Protein AF-A0A348V343-F1 (afdb_monomer)

Secondary structure (DSSP, 8-state):
--HHHHHHHHHHHHHHHHTT-S----TTEETTTTEE-HHHHHHHHHHHHHHHHHHT-----SSSSSHHHHHHHGGG---TT-HHHHHHHHHH----SS---S-HHHHT-

Radius of gyration: 18.57 Å; Cα contacts (8 Å, |Δi|>4): 65; chains: 1; bounding box: 41×40×44 Å

Foldseek 3Di:
DDPVLLVVLLVVLLVCLQVVPPDDDQQQADPVNPDGHPVSNLSSVLSNLVSVLVSVPDDCPDVVDCPVVCVVCDPVPDPCPDPVCVVCVVVNDDDRPPDDPDDPVVVVD

Mean predicted aligned error: 3.89 Å

Structure (mmCIF, N/CA/C/O backbone):
data_AF-A0A348V343-F1
#
_entry.id   AF-A0A348V343-F1
#
loop_
_atom_site.group_PDB
_atom_site.id
_atom_site.type_symbol
_atom_site.label_atom_id
_atom_site.label_alt_id
_atom_site.label_comp_id
_atom_site.label_asym_id
_atom_site.label_entity_id
_atom_site.label_seq_id
_atom_site.pdbx_PDB_ins_code
_atom_site.Cartn_x
_atom_site.Cartn_y
_atom_site.Cartn_z
_atom_site.occupancy
_atom_site.B_iso_or_equiv
_atom_site.auth_seq_id
_atom_site.auth_comp_id
_atom_site.auth_asym_id
_atom_site.auth_atom_id
_atom_site.pdbx_PDB_model_num
ATOM 1 N N . MET A 1 1 ? 8.839 -7.049 -15.792 1.00 89.44 1 MET A N 1
ATOM 2 C CA . MET A 1 1 ? 8.086 -6.924 -14.531 1.00 89.44 1 MET A CA 1
ATOM 3 C C . MET A 1 1 ? 8.398 -8.109 -13.661 1.00 89.44 1 MET A C 1
ATOM 5 O O . MET A 1 1 ? 8.152 -9.228 -14.084 1.00 89.44 1 MET A O 1
ATOM 9 N N . ASP A 1 2 ? 8.967 -7.861 -12.492 1.00 95.50 2 ASP A N 1
ATOM 10 C CA . ASP A 1 2 ? 9.347 -8.893 -11.536 1.00 95.50 2 ASP A CA 1
ATOM 11 C C . ASP A 1 2 ? 9.201 -8.379 -10.094 1.00 95.50 2 ASP A C 1
ATOM 13 O O . ASP A 1 2 ? 8.713 -7.269 -9.849 1.00 95.50 2 ASP A O 1
ATOM 17 N N . ALA A 1 3 ? 9.607 -9.210 -9.134 1.00 97.12 3 ALA A N 1
ATOM 18 C CA . ALA A 1 3 ? 9.539 -8.881 -7.716 1.00 97.12 3 ALA A CA 1
ATOM 19 C C . ALA A 1 3 ? 10.412 -7.671 -7.345 1.00 97.12 3 ALA A C 1
ATOM 21 O O . ALA A 1 3 ? 10.003 -6.878 -6.498 1.00 97.12 3 ALA A O 1
ATOM 22 N N . GLN A 1 4 ? 1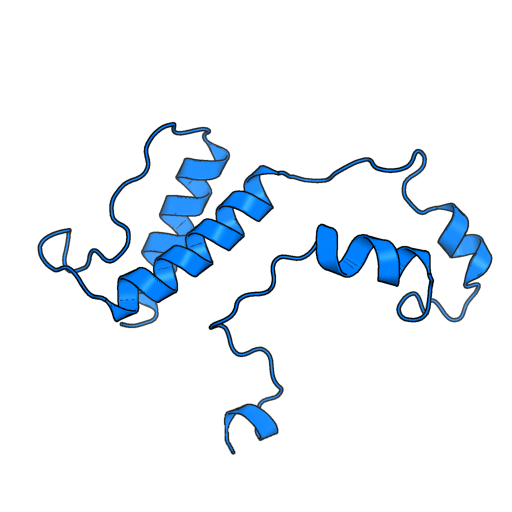1.577 -7.501 -7.984 1.00 97.12 4 GLN A N 1
ATOM 23 C CA . GLN A 1 4 ? 12.476 -6.377 -7.717 1.00 97.12 4 GLN A CA 1
ATOM 24 C C . GLN A 1 4 ? 11.801 -5.050 -8.077 1.00 97.12 4 GLN A C 1
ATOM 26 O O . GLN A 1 4 ? 11.713 -4.159 -7.232 1.00 97.12 4 GLN A O 1
ATOM 31 N N . ALA A 1 5 ? 11.252 -4.951 -9.292 1.00 96.38 5 ALA A N 1
ATOM 32 C CA . ALA A 1 5 ? 10.595 -3.736 -9.766 1.00 96.38 5 ALA A CA 1
ATOM 33 C C . ALA A 1 5 ? 9.420 -3.311 -8.867 1.00 96.38 5 ALA A C 1
ATOM 35 O O . ALA A 1 5 ? 9.234 -2.121 -8.605 1.00 96.38 5 ALA A O 1
ATOM 36 N N . GLY A 1 6 ? 8.628 -4.277 -8.385 1.00 96.38 6 GLY A N 1
ATOM 37 C CA . GLY A 1 6 ? 7.532 -4.011 -7.452 1.00 96.38 6 GLY A CA 1
ATOM 38 C C . GLY A 1 6 ? 8.025 -3.568 -6.071 1.00 96.38 6 GLY A C 1
ATOM 39 O O . GLY A 1 6 ? 7.533 -2.576 -5.532 1.00 96.38 6 GLY A O 1
ATOM 40 N N . LEU A 1 7 ? 9.017 -4.271 -5.513 1.00 97.81 7 LEU A N 1
ATOM 41 C CA . LEU A 1 7 ? 9.563 -3.998 -4.182 1.00 97.81 7 LEU A CA 1
ATOM 42 C C . LEU A 1 7 ? 10.205 -2.609 -4.093 1.00 97.81 7 LEU A C 1
ATOM 44 O O . LEU A 1 7 ? 9.892 -1.853 -3.173 1.00 97.81 7 LEU A O 1
ATOM 48 N N . GLU A 1 8 ? 11.087 -2.269 -5.036 1.00 97.44 8 GLU A N 1
ATOM 49 C CA . GLU A 1 8 ? 11.813 -0.993 -5.032 1.00 97.44 8 GLU A CA 1
ATOM 50 C C . GLU A 1 8 ? 10.847 0.194 -5.098 1.00 97.44 8 GLU A C 1
ATOM 52 O O . GLU A 1 8 ? 10.960 1.140 -4.314 1.00 97.44 8 GLU A O 1
ATOM 57 N N . THR A 1 9 ? 9.840 0.121 -5.976 1.00 97.38 9 THR A N 1
ATOM 58 C CA . THR A 1 9 ? 8.833 1.182 -6.091 1.00 97.38 9 THR A CA 1
ATOM 59 C C . THR A 1 9 ? 7.915 1.248 -4.877 1.00 97.38 9 THR A C 1
ATOM 61 O O . THR A 1 9 ? 7.681 2.344 -4.374 1.00 97.38 9 THR A O 1
ATOM 64 N N . ALA A 1 10 ? 7.432 0.117 -4.352 1.00 97.50 10 ALA A N 1
ATOM 65 C CA . ALA A 1 10 ? 6.574 0.116 -3.167 1.00 97.50 10 ALA A CA 1
ATOM 66 C C . ALA A 1 10 ? 7.280 0.711 -1.942 1.00 97.50 10 ALA A C 1
ATOM 68 O O . ALA A 1 10 ? 6.697 1.539 -1.235 1.00 97.50 10 ALA A O 1
ATOM 69 N N . LEU A 1 11 ? 8.543 0.340 -1.714 1.00 98.25 11 LEU A N 1
ATOM 70 C CA . LEU A 1 11 ? 9.343 0.875 -0.617 1.00 98.25 11 LEU A CA 1
ATOM 71 C C . LEU A 1 11 ? 9.607 2.375 -0.800 1.00 98.25 11 LEU A C 1
ATOM 73 O O . LEU A 1 11 ? 9.323 3.162 0.105 1.00 98.25 11 LEU A O 1
ATOM 77 N N . GLY A 1 12 ? 10.106 2.775 -1.973 1.00 97.62 12 GLY A N 1
ATOM 78 C CA . GLY A 1 12 ? 10.428 4.170 -2.273 1.00 97.62 12 GLY A CA 1
ATOM 79 C C . GLY A 1 12 ? 9.206 5.086 -2.196 1.00 97.62 12 GLY A C 1
ATOM 80 O O . GLY A 1 12 ? 9.246 6.115 -1.520 1.00 97.62 12 GLY A O 1
ATOM 81 N N . ALA A 1 13 ? 8.090 4.682 -2.808 1.00 98.12 13 ALA A N 1
ATOM 82 C CA . ALA A 1 13 ? 6.847 5.447 -2.791 1.00 98.12 13 ALA A CA 1
ATOM 83 C C . ALA A 1 13 ? 6.254 5.553 -1.379 1.00 98.12 13 ALA A C 1
ATOM 85 O O . ALA A 1 13 ? 5.793 6.627 -0.993 1.00 98.12 13 ALA A O 1
ATOM 86 N N . SER A 1 14 ? 6.308 4.482 -0.578 1.00 98.38 14 SER A N 1
ATOM 87 C CA . SER A 1 14 ? 5.827 4.510 0.811 1.00 98.38 14 SER A CA 1
ATOM 88 C C . SER A 1 14 ? 6.642 5.471 1.674 1.00 98.38 14 SER A C 1
ATOM 90 O O . SER A 1 14 ? 6.064 6.282 2.398 1.00 98.38 14 SER A O 1
ATOM 92 N N . LEU A 1 15 ? 7.975 5.421 1.572 1.00 98.38 15 LEU A N 1
ATOM 93 C CA . LEU A 1 15 ? 8.864 6.341 2.284 1.00 98.38 15 LEU A CA 1
ATOM 94 C C . LEU A 1 15 ? 8.601 7.791 1.876 1.00 98.38 15 LEU A C 1
ATOM 96 O O . LEU A 1 15 ? 8.435 8.650 2.739 1.00 98.38 15 LEU A O 1
ATOM 100 N N . ALA A 1 16 ? 8.507 8.053 0.573 1.00 98.31 16 ALA A N 1
ATOM 101 C CA . ALA A 1 16 ? 8.241 9.384 0.049 1.00 98.31 16 ALA A CA 1
ATOM 102 C C . ALA A 1 16 ? 6.872 9.927 0.495 1.00 98.31 16 ALA A C 1
ATOM 104 O O . ALA A 1 16 ? 6.775 11.075 0.935 1.00 98.31 16 ALA A O 1
ATOM 105 N N . GLY A 1 17 ? 5.829 9.091 0.447 1.00 98.19 17 GLY A N 1
ATOM 106 C CA . GLY A 1 17 ? 4.486 9.445 0.901 1.00 98.19 17 GLY A CA 1
ATOM 107 C C . GLY A 1 17 ? 4.437 9.768 2.395 1.00 98.19 17 GLY A C 1
ATOM 108 O O . GLY A 1 17 ? 3.879 10.791 2.786 1.00 98.19 17 GLY A O 1
ATOM 109 N N . LEU A 1 18 ? 5.066 8.940 3.234 1.00 98.12 18 LEU A N 1
ATOM 110 C CA . LEU A 1 18 ? 5.124 9.157 4.685 1.00 98.12 18 LEU A CA 1
ATOM 111 C C . LEU A 1 18 ? 5.992 10.360 5.080 1.00 98.12 18 LEU A C 1
ATOM 113 O O . LEU A 1 18 ? 5.697 11.024 6.071 1.00 98.12 18 LEU A O 1
ATOM 117 N N . ALA A 1 19 ? 7.035 10.663 4.305 1.00 98.38 19 ALA A N 1
ATOM 118 C CA . ALA A 1 19 ? 7.870 11.846 4.500 1.00 98.38 19 ALA A CA 1
ATOM 119 C C . ALA A 1 19 ? 7.191 13.155 4.047 1.00 98.38 19 ALA A C 1
ATOM 121 O O . ALA A 1 19 ? 7.742 14.231 4.268 1.00 98.38 19 ALA A O 1
ATOM 122 N N . GLY A 1 20 ? 6.008 13.087 3.421 1.00 97.44 20 GLY A N 1
ATOM 123 C CA . GLY A 1 20 ? 5.280 14.264 2.945 1.00 97.44 20 GLY A CA 1
ATOM 124 C C . GLY A 1 20 ? 5.905 14.917 1.710 1.00 97.44 20 GLY A C 1
ATOM 125 O O . GLY A 1 20 ? 5.731 16.118 1.503 1.00 97.44 20 GLY A O 1
ATOM 126 N N . ILE A 1 21 ? 6.638 14.149 0.896 1.00 98.25 21 ILE A N 1
ATOM 127 C CA . ILE A 1 21 ? 7.238 14.649 -0.345 1.00 98.25 21 ILE A CA 1
ATOM 128 C C . ILE A 1 21 ? 6.130 15.096 -1.307 1.00 98.25 21 ILE A C 1
ATOM 130 O O . ILE A 1 21 ? 5.193 14.353 -1.590 1.00 98.25 21 ILE A O 1
ATOM 134 N N . ASN A 1 22 ? 6.246 16.319 -1.828 1.00 96.56 22 ASN A N 1
ATOM 135 C CA . ASN A 1 22 ? 5.191 16.937 -2.636 1.00 96.56 22 ASN A CA 1
ATOM 136 C C . ASN A 1 22 ? 5.094 16.387 -4.066 1.00 96.56 22 ASN A C 1
ATOM 138 O O . ASN A 1 22 ? 4.016 16.421 -4.653 1.00 96.56 22 ASN A O 1
ATOM 142 N N . VAL A 1 23 ? 6.211 15.926 -4.637 1.00 96.81 23 VAL A N 1
ATOM 143 C CA . VAL A 1 23 ? 6.287 15.416 -6.013 1.00 96.81 23 VAL A CA 1
ATOM 144 C C . VAL A 1 23 ? 7.087 14.121 -6.017 1.00 96.81 23 VAL A C 1
ATOM 146 O O . VAL A 1 23 ? 8.255 14.111 -5.636 1.00 96.81 23 VAL A O 1
ATOM 149 N N . ILE A 1 24 ? 6.448 13.040 -6.460 1.00 95.88 24 ILE A N 1
ATOM 150 C CA . ILE A 1 24 ? 7.052 11.717 -6.618 1.00 95.88 24 ILE A CA 1
ATOM 151 C C . ILE A 1 24 ? 6.880 11.333 -8.088 1.00 95.88 24 ILE A C 1
ATOM 153 O O . ILE A 1 24 ? 5.758 11.297 -8.592 1.00 95.88 24 ILE A O 1
ATOM 157 N N . SER A 1 25 ? 7.994 11.082 -8.768 1.00 94.06 25 SER A N 1
ATOM 158 C CA . SER A 1 25 ? 8.048 10.719 -10.188 1.00 94.06 25 SER A CA 1
ATOM 159 C C . SER A 1 25 ? 8.488 9.262 -10.344 1.00 94.06 25 SER A C 1
ATOM 161 O O . SER A 1 25 ? 8.923 8.643 -9.377 1.00 94.06 25 SER A O 1
ATOM 163 N N . GLY A 1 26 ? 8.380 8.713 -11.556 1.00 94.56 26 GLY A N 1
ATOM 164 C CA . GLY A 1 26 ? 8.898 7.372 -11.859 1.00 94.56 26 GLY A CA 1
ATOM 165 C C . GLY A 1 26 ? 7.846 6.288 -12.084 1.00 94.56 26 GLY A C 1
ATOM 166 O O . GLY A 1 26 ? 8.207 5.139 -12.320 1.00 94.56 26 GLY A O 1
ATOM 167 N N . ALA A 1 27 ? 6.551 6.619 -12.049 1.00 97.00 27 ALA A N 1
ATOM 168 C CA . ALA A 1 27 ? 5.501 5.641 -12.329 1.00 97.00 27 ALA A CA 1
ATOM 169 C C . ALA A 1 27 ? 5.645 5.065 -13.751 1.00 97.00 27 ALA A C 1
ATOM 171 O O . ALA A 1 27 ? 5.665 5.794 -14.746 1.00 97.00 27 ALA A O 1
ATOM 172 N N . GLY A 1 28 ? 5.739 3.741 -13.841 1.00 97.75 28 GLY A N 1
ATOM 173 C CA . GLY A 1 28 ? 5.968 3.007 -15.081 1.00 97.75 28 GLY A CA 1
ATOM 174 C C . GLY A 1 28 ? 7.421 2.974 -15.558 1.00 97.75 28 GLY A C 1
ATOM 175 O O . GLY A 1 28 ? 7.696 2.318 -16.563 1.00 97.75 28 GLY A O 1
ATOM 176 N N . MET A 1 29 ? 8.346 3.628 -14.853 1.00 97.88 29 MET A N 1
ATOM 177 C CA . MET A 1 29 ? 9.759 3.628 -15.214 1.00 97.88 29 MET A CA 1
ATOM 178 C C . MET A 1 29 ? 10.464 2.355 -14.727 1.00 97.88 29 MET A C 1
ATOM 180 O O . MET A 1 29 ? 10.196 1.835 -13.642 1.00 97.88 29 MET A O 1
ATOM 184 N N . LEU A 1 30 ? 11.377 1.856 -15.555 1.00 96.69 30 LEU A N 1
ATOM 185 C CA . LEU A 1 30 ? 12.250 0.707 -15.331 1.00 96.69 30 LEU A CA 1
ATOM 186 C C . LEU A 1 30 ? 13.663 1.042 -15.820 1.00 96.69 30 LEU A C 1
ATOM 188 O O . LEU A 1 30 ? 13.863 2.046 -16.505 1.00 96.69 30 LEU A O 1
ATOM 192 N N . ASP A 1 31 ? 14.622 0.173 -15.492 1.00 95.25 31 ASP A N 1
ATOM 193 C CA . ASP A 1 31 ? 16.016 0.279 -15.947 1.00 95.25 31 ASP A CA 1
ATOM 194 C C . ASP A 1 31 ? 16.614 1.665 -15.663 1.00 95.25 31 ASP A C 1
ATOM 196 O O . ASP A 1 31 ? 17.063 2.385 -16.555 1.00 95.25 31 ASP A O 1
ATOM 200 N N . PHE A 1 32 ? 16.506 2.076 -14.394 1.00 91.94 32 PHE A N 1
ATOM 201 C CA . PHE A 1 32 ? 16.973 3.376 -13.916 1.00 91.94 32 PHE A CA 1
ATOM 202 C C . PHE A 1 32 ? 16.460 4.540 -14.784 1.00 91.94 32 PHE A C 1
ATOM 204 O O . PHE A 1 32 ? 17.230 5.325 -15.329 1.00 91.94 32 PHE A O 1
ATOM 211 N N . GLU A 1 33 ? 15.135 4.604 -14.948 1.00 94.38 33 GLU A N 1
ATOM 212 C CA . GLU A 1 33 ? 14.420 5.644 -15.709 1.00 94.38 33 GLU A CA 1
ATOM 213 C C . GLU A 1 33 ? 14.655 5.627 -17.231 1.00 94.38 33 GLU A C 1
ATOM 215 O O . GLU A 1 33 ? 14.078 6.441 -17.952 1.00 94.38 33 GLU A O 1
ATOM 220 N N . SER A 1 34 ? 15.428 4.668 -17.751 1.00 97.12 34 SER A N 1
ATOM 221 C CA . SER A 1 34 ? 15.731 4.573 -19.187 1.00 97.12 34 SER A CA 1
ATOM 222 C C . SER A 1 34 ? 14.624 3.896 -19.999 1.00 97.12 34 SER A C 1
ATOM 224 O O . SER A 1 34 ? 14.620 3.978 -21.227 1.00 97.12 34 SER A O 1
ATOM 226 N N . THR A 1 35 ? 13.675 3.228 -19.336 1.00 97.62 35 THR A N 1
ATOM 227 C CA . THR A 1 35 ? 12.585 2.490 -19.985 1.00 97.62 35 THR A CA 1
ATOM 228 C C . THR A 1 35 ? 11.233 2.838 -19.371 1.00 97.62 35 THR A C 1
ATOM 230 O O . THR A 1 35 ? 11.095 2.852 -18.153 1.00 97.62 35 THR A O 1
ATOM 233 N N . GLN A 1 36 ? 10.206 3.023 -20.208 1.00 97.94 36 GLN A N 1
ATOM 234 C CA . GLN A 1 36 ? 8.809 3.132 -19.775 1.00 97.94 36 GLN A CA 1
ATOM 235 C C . GLN A 1 36 ? 8.042 1.853 -20.139 1.00 97.94 36 GLN A C 1
ATOM 237 O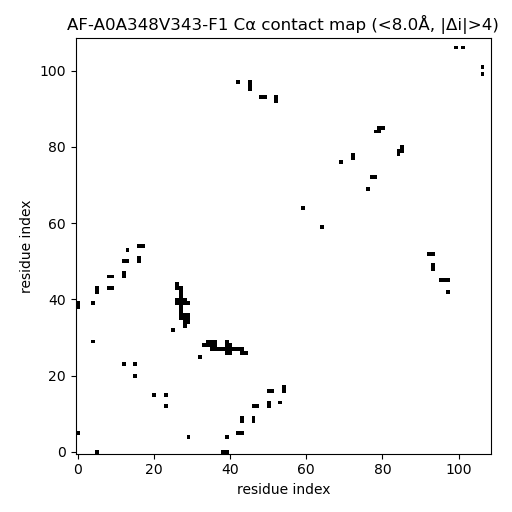 O . GLN A 1 36 ? 7.965 1.487 -21.310 1.00 97.94 36 GLN A O 1
ATOM 242 N N . SER A 1 37 ? 7.436 1.195 -19.150 1.00 98.31 37 SER A N 1
ATOM 243 C CA . SER A 1 37 ? 6.570 0.021 -19.326 1.00 98.31 37 SER A CA 1
ATOM 244 C C . SER A 1 37 ? 5.131 0.354 -18.937 1.00 98.31 37 SER A C 1
ATOM 246 O O . SER A 1 37 ? 4.866 0.935 -17.882 1.00 98.31 37 SER A O 1
ATOM 248 N N . LEU A 1 38 ? 4.184 -0.041 -19.789 1.00 97.94 38 LEU A N 1
ATOM 249 C CA . LEU A 1 38 ? 2.755 0.136 -19.522 1.00 97.94 38 LEU A CA 1
ATOM 250 C C . LEU A 1 38 ? 2.275 -0.816 -18.420 1.00 97.94 38 LEU A C 1
ATOM 252 O O . LEU A 1 38 ? 1.451 -0.441 -17.592 1.00 97.94 38 LEU A O 1
ATOM 256 N N . GLU A 1 39 ? 2.837 -2.019 -18.357 1.00 97.50 39 GLU A N 1
ATOM 257 C CA . GLU A 1 39 ? 2.572 -3.002 -17.309 1.00 97.50 39 GLU A CA 1
ATOM 258 C C . GLU A 1 39 ? 3.047 -2.486 -15.947 1.00 97.50 39 GLU A C 1
ATOM 260 O O . GLU A 1 39 ? 2.300 -2.529 -14.968 1.00 97.50 39 GLU A O 1
ATOM 265 N N . LYS A 1 40 ? 4.266 -1.926 -15.893 1.00 97.81 40 LYS A N 1
ATOM 266 C CA . LYS A 1 40 ? 4.793 -1.269 -14.689 1.00 97.81 40 LYS A CA 1
ATOM 267 C C . LYS A 1 40 ? 3.912 -0.099 -14.276 1.00 97.81 40 LYS A C 1
ATOM 269 O O .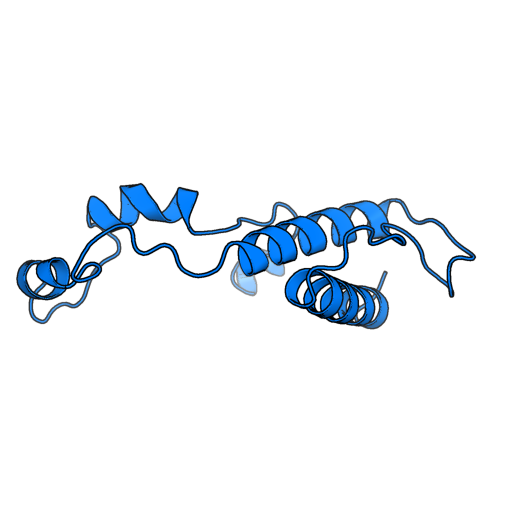 LYS A 1 40 ? 3.652 0.057 -13.092 1.00 97.81 40 LYS A O 1
ATOM 274 N N . LEU A 1 41 ? 3.417 0.692 -15.230 1.00 98.00 41 LEU A N 1
ATOM 275 C CA . LEU A 1 41 ? 2.562 1.843 -14.938 1.00 98.00 41 LEU A CA 1
ATOM 276 C C . LEU A 1 41 ? 1.252 1.429 -14.253 1.00 98.00 41 LEU A C 1
ATOM 278 O O . LEU A 1 41 ? 0.826 2.084 -13.304 1.00 98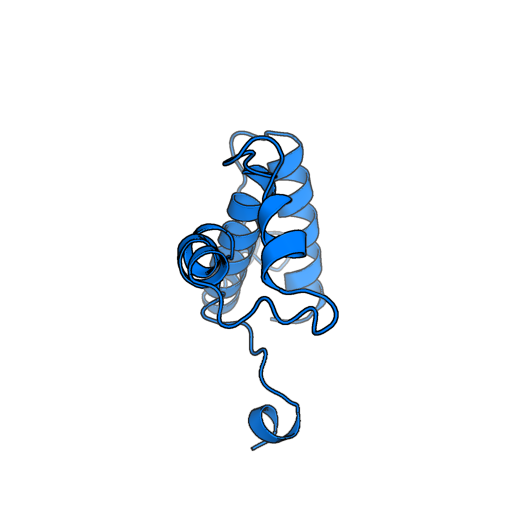.00 41 LEU A O 1
ATOM 282 N N . VAL A 1 42 ? 0.631 0.334 -14.701 1.00 97.88 42 VAL A N 1
ATOM 283 C CA . VAL A 1 42 ? -0.580 -0.214 -14.068 1.00 97.88 42 VAL A CA 1
ATOM 284 C C . VAL A 1 42 ? -0.288 -0.687 -12.641 1.00 97.88 42 VAL A C 1
ATOM 286 O O . VAL A 1 42 ? -1.053 -0.376 -11.727 1.00 97.88 42 VAL A O 1
ATOM 289 N N . ILE A 1 43 ? 0.831 -1.386 -12.439 1.00 97.75 43 ILE A N 1
ATOM 290 C CA . ILE A 1 43 ? 1.260 -1.859 -11.115 1.00 97.75 43 ILE A CA 1
ATOM 291 C C . ILE A 1 43 ? 1.572 -0.686 -10.179 1.00 97.75 43 ILE A C 1
ATOM 293 O O . ILE A 1 43 ? 1.107 -0.653 -9.041 1.00 97.75 43 ILE A O 1
ATOM 297 N N . ASP A 1 44 ? 2.285 0.321 -10.670 1.00 97.75 44 ASP A N 1
ATOM 298 C CA . ASP A 1 44 ? 2.649 1.504 -9.893 1.00 97.75 44 ASP A CA 1
ATOM 299 C C . ASP A 1 44 ? 1.441 2.355 -9.531 1.00 97.75 44 ASP A C 1
ATOM 301 O O . ASP A 1 44 ? 1.401 2.927 -8.446 1.00 97.75 44 ASP A O 1
ATOM 305 N N . ASN A 1 45 ? 0.429 2.418 -10.397 1.00 97.44 45 ASN A N 1
ATOM 306 C CA . ASN A 1 45 ? -0.832 3.069 -10.068 1.00 97.44 45 ASN A CA 1
ATOM 307 C C . ASN A 1 45 ? -1.516 2.408 -8.857 1.00 97.44 45 ASN A C 1
ATOM 309 O O . ASN A 1 45 ? -2.022 3.111 -7.980 1.00 97.44 45 ASN A O 1
ATOM 313 N N . ASP A 1 46 ? -1.497 1.075 -8.774 1.00 97.38 46 ASP A N 1
ATOM 314 C CA . ASP A 1 46 ? -2.027 0.350 -7.615 1.00 97.38 46 ASP A CA 1
ATOM 315 C C . ASP A 1 46 ? -1.202 0.611 -6.346 1.00 97.38 46 ASP A C 1
ATOM 317 O O . ASP A 1 46 ? -1.758 0.945 -5.298 1.00 97.38 46 ASP A O 1
ATOM 321 N N . ILE A 1 47 ? 0.132 0.570 -6.457 1.00 97.56 47 ILE A N 1
ATOM 322 C CA . ILE A 1 47 ? 1.052 0.920 -5.363 1.00 97.56 47 ILE A CA 1
ATOM 323 C C . ILE A 1 47 ? 0.778 2.346 -4.867 1.00 97.56 47 ILE A C 1
ATOM 325 O O . ILE A 1 47 ? 0.637 2.565 -3.664 1.00 97.56 47 ILE A O 1
ATOM 329 N N . CYS A 1 48 ? 0.634 3.319 -5.768 1.00 97.44 48 CYS A N 1
ATOM 330 C CA . CYS A 1 48 ? 0.272 4.694 -5.427 1.00 97.44 48 CYS A CA 1
ATOM 331 C C . CYS A 1 48 ? -1.066 4.757 -4.679 1.00 97.44 48 CYS A C 1
ATOM 333 O O . CYS A 1 48 ? -1.177 5.468 -3.680 1.00 97.44 48 CYS A O 1
ATOM 335 N N . GLY A 1 49 ? -2.072 3.991 -5.110 1.00 96.56 49 GLY A N 1
ATOM 336 C CA . GLY A 1 49 ? -3.349 3.865 -4.405 1.00 96.56 49 GLY A CA 1
ATOM 337 C C . GLY A 1 49 ? -3.187 3.361 -2.966 1.00 96.56 49 GLY A C 1
ATOM 338 O O . GLY A 1 49 ? -3.761 3.940 -2.034 1.00 96.56 49 GLY A O 1
ATOM 339 N N . GLN A 1 50 ? -2.351 2.341 -2.766 1.00 97.19 50 GLN A N 1
ATOM 340 C CA . GLN A 1 50 ? -2.022 1.803 -1.444 1.00 97.19 50 GLN A CA 1
ATOM 341 C C . GLN A 1 50 ? -1.272 2.821 -0.574 1.00 97.19 50 GLN A C 1
ATOM 343 O O . GLN A 1 50 ? -1.642 3.025 0.583 1.00 97.19 50 GLN A O 1
ATOM 348 N N . VAL A 1 51 ? -0.279 3.522 -1.128 1.00 97.75 51 VAL A N 1
ATOM 349 C CA . VAL A 1 51 ? 0.473 4.574 -0.424 1.00 97.75 51 VAL A CA 1
ATOM 350 C C . VAL A 1 51 ? -0.444 5.731 -0.028 1.00 97.75 51 VAL A C 1
ATOM 352 O O . VAL A 1 51 ? -0.417 6.181 1.115 1.00 97.75 51 VAL A O 1
ATOM 355 N N . LEU A 1 52 ? -1.329 6.182 -0.920 1.00 96.50 52 LEU A N 1
ATOM 356 C CA . LEU A 1 52 ? -2.312 7.219 -0.602 1.00 96.50 52 LEU A CA 1
ATOM 357 C C . LEU A 1 52 ? -3.268 6.771 0.509 1.00 96.50 52 LEU A C 1
ATOM 359 O O . LEU A 1 52 ? -3.639 7.576 1.366 1.00 96.50 52 LEU A O 1
ATOM 363 N N . ARG A 1 53 ? -3.667 5.493 0.532 1.00 96.38 53 ARG A N 1
ATOM 364 C CA . ARG A 1 53 ? -4.459 4.938 1.636 1.00 96.38 53 ARG A CA 1
ATOM 365 C C . ARG A 1 53 ? -3.667 4.905 2.944 1.00 96.38 53 ARG A C 1
ATOM 367 O O . ARG A 1 53 ? -4.249 5.222 3.983 1.00 96.38 53 ARG A O 1
ATOM 374 N N . LEU A 1 54 ? -2.387 4.542 2.897 1.00 97.00 54 LEU A N 1
ATOM 375 C CA . LEU A 1 54 ? -1.487 4.523 4.050 1.00 97.00 54 LEU A CA 1
ATOM 376 C C . LEU A 1 54 ? -1.331 5.925 4.655 1.00 97.00 54 LEU A C 1
ATOM 378 O O . LEU A 1 54 ? -1.535 6.098 5.853 1.00 97.00 54 LEU A O 1
ATOM 382 N N . VAL A 1 55 ? -1.067 6.936 3.822 1.00 97.38 55 VAL A N 1
ATOM 383 C CA . VAL A 1 55 ? -0.876 8.335 4.248 1.00 97.38 55 VAL A CA 1
ATOM 384 C C . VAL A 1 55 ? -2.121 8.920 4.928 1.00 97.38 55 VAL A C 1
ATOM 386 O O . VAL A 1 55 ? -1.993 9.737 5.836 1.00 97.38 55 VAL A O 1
ATOM 389 N N . ARG A 1 56 ? -3.335 8.474 4.568 1.00 96.06 56 ARG A N 1
ATOM 390 C CA . ARG A 1 56 ? -4.574 8.883 5.270 1.00 96.06 56 ARG A CA 1
ATOM 391 C C . ARG A 1 56 ? -4.606 8.458 6.744 1.00 96.06 56 ARG A C 1
ATOM 393 O O . ARG A 1 56 ? -5.392 9.017 7.505 1.00 96.06 56 ARG A O 1
ATOM 400 N N . GLY A 1 57 ? -3.787 7.482 7.141 1.00 94.25 57 GLY A N 1
ATOM 401 C CA . GLY A 1 57 ? -3.667 7.026 8.520 1.00 94.25 57 GLY A CA 1
ATOM 402 C C . GLY A 1 57 ? -4.936 6.367 9.069 1.00 94.25 57 GLY A C 1
ATOM 403 O O . GLY A 1 57 ? -5.729 5.765 8.334 1.00 94.25 57 GLY A O 1
ATOM 404 N N . VAL A 1 58 ? -5.098 6.462 10.392 1.00 92.38 58 VAL A N 1
ATOM 405 C CA . VAL A 1 58 ? -6.232 5.905 11.142 1.00 92.38 58 VAL A CA 1
ATOM 406 C C . VAL A 1 58 ? -7.253 7.005 11.420 1.00 92.38 58 VAL A C 1
ATOM 408 O O . VAL A 1 58 ? -6.971 7.965 12.137 1.00 92.38 58 VAL A O 1
ATOM 411 N N . ALA A 1 59 ? -8.464 6.851 10.884 1.00 89.62 59 ALA A N 1
ATOM 412 C CA . ALA A 1 59 ? -9.556 7.787 11.120 1.00 89.62 59 ALA A CA 1
ATOM 413 C C . ALA A 1 59 ? -10.282 7.476 12.442 1.00 89.62 59 ALA A C 1
ATOM 415 O O . ALA A 1 59 ? -10.899 6.423 12.598 1.00 89.62 59 ALA A O 1
ATOM 416 N N . LEU A 1 60 ? -10.281 8.425 13.383 1.00 88.19 60 LEU A N 1
ATOM 417 C CA . LEU A 1 60 ? -11.074 8.343 14.617 1.00 88.19 60 LEU A CA 1
ATOM 418 C C . LEU A 1 60 ? -12.527 8.748 14.346 1.00 88.19 60 LEU A C 1
ATOM 420 O O . LEU A 1 60 ? -12.939 9.872 14.632 1.00 88.19 60 LEU A O 1
ATOM 424 N N . ARG A 1 61 ? -13.299 7.836 13.753 1.00 84.81 61 ARG A N 1
ATOM 425 C CA . ARG A 1 61 ? -14.695 8.101 13.357 1.00 84.81 61 ARG A CA 1
ATOM 426 C C . ARG A 1 61 ? -15.695 8.019 14.508 1.00 84.81 61 ARG A C 1
ATOM 428 O O . ARG A 1 61 ? -16.813 8.507 14.376 1.00 84.81 61 ARG A O 1
ATOM 435 N N . GLU A 1 62 ? -15.278 7.434 15.625 1.00 88.06 62 GLU A N 1
ATOM 436 C CA . GLU A 1 62 ? -16.046 7.292 16.860 1.00 88.06 62 GLU A CA 1
ATOM 437 C C . GLU A 1 62 ? -15.118 7.479 18.069 1.00 88.06 62 GLU A C 1
ATOM 439 O O . GLU A 1 62 ? -13.896 7.327 17.958 1.00 88.06 62 GLU A O 1
ATOM 444 N N . LYS A 1 63 ? -15.689 7.812 19.232 1.00 86.50 63 LYS A N 1
ATOM 445 C CA . LYS A 1 63 ? -14.969 7.927 20.509 1.00 86.50 63 LYS A CA 1
ATOM 446 C C . LYS A 1 63 ? -15.825 7.335 21.640 1.00 86.50 63 LYS A C 1
ATOM 448 O O . LYS A 1 63 ? -16.837 7.952 21.968 1.00 86.50 63 LYS A O 1
ATOM 453 N N . PRO A 1 64 ? -15.428 6.209 22.265 1.00 86.94 64 PRO A N 1
ATOM 454 C CA . PRO A 1 64 ? -14.315 5.314 21.908 1.00 86.94 64 PRO A CA 1
ATOM 455 C C . PRO A 1 64 ? -14.560 4.568 20.583 1.00 86.94 64 PRO A C 1
ATOM 457 O O . PRO A 1 64 ? -15.704 4.311 20.220 1.00 86.94 64 PRO A O 1
ATOM 460 N N . LEU A 1 65 ? -13.492 4.221 19.855 1.00 89.00 65 LEU A N 1
ATOM 461 C CA . LEU A 1 65 ? -13.591 3.586 18.535 1.00 89.00 65 LEU A CA 1
ATOM 462 C C . LEU A 1 65 ? -14.187 2.177 18.650 1.00 89.00 65 LEU A C 1
ATOM 464 O O . LEU A 1 65 ? -13.534 1.298 19.207 1.00 89.00 65 LEU A O 1
ATOM 468 N N . ALA A 1 66 ? -15.398 1.969 18.119 1.00 89.75 66 ALA A N 1
ATOM 469 C CA . ALA A 1 66 ? -16.049 0.663 17.970 1.00 89.75 66 ALA A CA 1
ATOM 470 C C . ALA A 1 66 ? -16.164 -0.196 19.253 1.00 89.75 66 ALA A C 1
ATOM 472 O O . ALA A 1 66 ? -16.514 -1.371 19.183 1.00 89.75 66 ALA A O 1
ATOM 473 N N . LEU A 1 67 ? -15.908 0.371 20.440 1.00 90.19 67 LEU A N 1
ATOM 474 C CA . LEU A 1 67 ? -15.855 -0.387 21.696 1.00 90.19 67 LEU A CA 1
ATOM 475 C C . LEU A 1 67 ? -17.215 -0.993 22.061 1.00 90.19 67 LEU A C 1
ATOM 477 O O . LEU A 1 67 ? -17.280 -2.092 22.602 1.00 90.19 67 LEU A O 1
ATOM 481 N N . HIS A 1 68 ? -18.296 -0.289 21.720 1.00 90.25 68 HIS A N 1
ATOM 482 C CA . HIS A 1 68 ? -19.665 -0.750 21.935 1.00 90.25 68 HIS A CA 1
ATOM 483 C C . HIS A 1 68 ? -19.967 -2.066 21.201 1.00 90.25 68 HIS A C 1
ATOM 485 O O . HIS A 1 68 ? -20.755 -2.863 21.696 1.00 90.25 68 HIS A O 1
ATOM 491 N N . LEU A 1 69 ? -19.296 -2.337 20.074 1.00 92.56 69 LEU A N 1
ATOM 492 C CA . LEU A 1 69 ? -19.518 -3.565 19.311 1.00 92.56 69 LEU A CA 1
ATOM 493 C C . LEU A 1 69 ? -19.092 -4.797 20.101 1.00 92.56 69 LEU A C 1
ATOM 495 O O . LEU A 1 69 ? -19.768 -5.808 20.028 1.00 92.56 69 LEU A O 1
ATOM 499 N N . PHE A 1 70 ? -18.030 -4.723 20.908 1.00 90.12 70 PHE A N 1
ATOM 500 C CA . PHE A 1 70 ? -17.595 -5.862 21.727 1.00 90.12 70 PHE A CA 1
ATOM 501 C C . PHE A 1 70 ? -18.658 -6.299 22.742 1.00 90.12 70 PHE A C 1
ATOM 503 O O . PHE A 1 70 ? -18.739 -7.476 23.071 1.00 90.12 70 PHE A O 1
ATOM 510 N N . GLN A 1 71 ? -19.494 -5.368 23.211 1.00 87.94 71 GLN A N 1
ATOM 511 C CA . GLN A 1 71 ? -20.638 -5.695 24.065 1.00 87.94 71 GLN A CA 1
ATOM 512 C C . GLN A 1 71 ? -21.791 -6.312 23.259 1.00 87.94 71 GLN A C 1
ATOM 514 O O . GLN A 1 71 ? -22.527 -7.135 23.790 1.00 87.94 71 GLN A O 1
ATOM 519 N N . GLU A 1 72 ? -21.942 -5.923 21.990 1.00 86.44 72 GLU A N 1
ATOM 520 C CA . GLU A 1 72 ? -22.986 -6.413 21.084 1.00 86.44 72 GLU A CA 1
ATOM 521 C C . GLU A 1 72 ? -22.718 -7.844 20.595 1.00 86.44 72 GLU A C 1
ATOM 523 O O . GLU A 1 72 ? -23.648 -8.643 20.533 1.00 86.44 72 GLU A O 1
ATOM 528 N N . VAL A 1 73 ? -21.466 -8.186 20.263 1.00 90.44 73 VAL A N 1
ATOM 529 C CA . VAL A 1 73 ? -21.141 -9.506 19.686 1.00 90.44 73 VAL A CA 1
ATOM 530 C C . VAL A 1 73 ? -20.996 -10.616 20.732 1.00 90.44 73 VAL A C 1
ATOM 532 O O . VAL A 1 73 ? -21.105 -11.791 20.388 1.00 90.44 73 VAL A O 1
ATOM 535 N N . GLY A 1 74 ? -20.737 -10.266 21.995 1.00 83.44 74 GLY A N 1
ATOM 536 C CA . GLY A 1 74 ? -20.482 -11.245 23.055 1.00 83.44 74 GLY A CA 1
ATOM 537 C C . GLY A 1 74 ? -19.271 -12.144 22.764 1.00 83.44 74 GLY A C 1
ATOM 538 O O . GLY A 1 74 ? -18.307 -11.718 22.126 1.00 83.44 74 GLY A O 1
ATOM 539 N N . ASP A 1 75 ? -19.330 -13.395 23.226 1.00 87.19 75 ASP A N 1
ATOM 540 C CA . ASP A 1 75 ? -18.205 -14.345 23.185 1.00 87.19 75 ASP A CA 1
ATOM 541 C C . ASP A 1 75 ? -17.933 -14.943 21.790 1.00 87.19 75 ASP A C 1
ATOM 543 O O . ASP A 1 75 ? -16.885 -15.552 21.573 1.00 87.19 75 ASP A O 1
ATOM 547 N N . ASP A 1 76 ? -18.843 -14.754 20.828 1.00 84.81 76 ASP A N 1
ATOM 548 C CA . ASP A 1 76 ? -18.709 -15.298 19.469 1.00 84.81 76 ASP A CA 1
ATOM 549 C C . ASP A 1 76 ? -17.702 -14.509 18.609 1.00 84.81 76 ASP A C 1
ATOM 551 O O . ASP A 1 76 ? -17.236 -15.010 17.584 1.00 84.81 76 ASP A O 1
ATOM 555 N N . PHE A 1 77 ? -17.379 -13.263 18.992 1.00 85.69 77 PHE A N 1
ATOM 556 C CA . PHE A 1 77 ? -16.427 -12.364 18.310 1.00 85.69 77 PHE A CA 1
ATOM 557 C C . PHE A 1 77 ? -16.586 -12.268 16.775 1.00 85.69 77 PHE A C 1
ATOM 559 O O . PHE A 1 77 ? -15.629 -11.995 16.045 1.00 85.69 77 PHE A O 1
ATOM 566 N N . ASN A 1 78 ? -17.801 -12.449 16.250 1.00 92.38 78 ASN A N 1
ATOM 567 C CA . ASN A 1 78 ? -1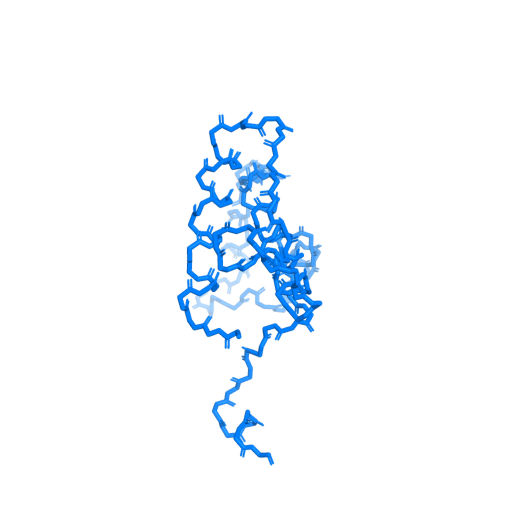8.088 -12.331 14.823 1.00 92.38 78 ASN A CA 1
ATOM 568 C C . ASN A 1 78 ? -18.502 -10.907 14.412 1.00 92.38 78 ASN A C 1
ATOM 570 O O . ASN A 1 78 ? -19.661 -10.511 14.516 1.00 92.38 78 ASN A O 1
ATOM 574 N N . PHE A 1 79 ? -17.562 -10.153 13.846 1.00 94.44 79 PHE A N 1
ATOM 575 C CA . PHE A 1 79 ? -17.807 -8.776 13.404 1.00 94.44 79 PHE A CA 1
ATOM 576 C C . PHE A 1 79 ? -18.248 -8.654 11.938 1.00 94.44 79 PHE A C 1
ATOM 578 O O . PHE A 1 79 ? -18.605 -7.559 11.499 1.00 94.44 79 PHE A O 1
ATOM 585 N N . LEU A 1 80 ? -18.217 -9.732 11.147 1.00 93.69 80 LEU A N 1
ATOM 586 C CA . LEU A 1 80 ? -18.368 -9.651 9.686 1.00 93.69 80 LEU A CA 1
ATOM 587 C C . LEU A 1 80 ? -19.784 -9.255 9.259 1.00 93.69 80 LEU A C 1
ATOM 589 O O . LEU A 1 80 ? -19.955 -8.482 8.315 1.00 93.69 80 LEU A O 1
ATOM 593 N N . ALA A 1 81 ? -20.794 -9.757 9.970 1.00 91.50 81 ALA A N 1
ATOM 594 C CA . ALA A 1 81 ? -22.200 -9.501 9.664 1.00 91.50 81 ALA A CA 1
ATOM 595 C C . ALA A 1 81 ? -22.717 -8.154 10.206 1.00 91.50 81 ALA A C 1
ATOM 597 O O . ALA A 1 81 ? -23.849 -7.769 9.910 1.00 91.50 81 ALA A O 1
ATOM 598 N N . LEU A 1 82 ? -21.910 -7.421 10.984 1.00 93.75 82 LEU A N 1
ATOM 599 C CA . LEU A 1 82 ? -22.369 -6.214 11.666 1.00 93.75 82 LEU A CA 1
ATOM 600 C C . LEU A 1 82 ? -22.627 -5.057 10.683 1.00 93.75 82 LEU A C 1
ATOM 602 O O . LEU A 1 82 ? -21.810 -4.800 9.786 1.00 93.75 82 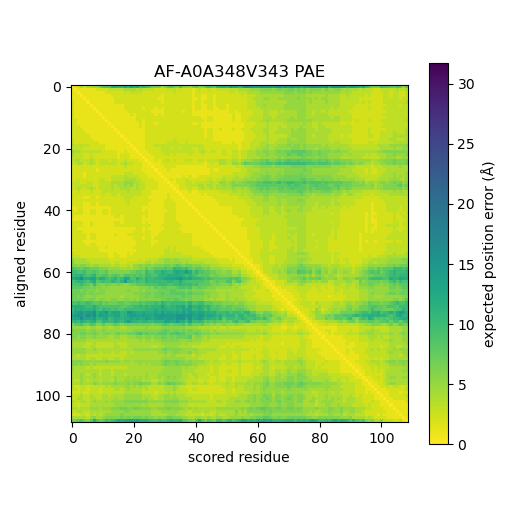LEU A O 1
ATOM 606 N N . PRO A 1 83 ? -23.700 -4.265 10.892 1.00 93.38 83 PRO A N 1
ATOM 607 C CA . PRO A 1 83 ? -23.949 -3.051 10.115 1.00 93.38 83 PRO A CA 1
ATOM 608 C C . PRO A 1 83 ? -22.769 -2.071 10.145 1.00 93.38 83 PRO A C 1
ATOM 610 O O . PRO A 1 83 ? -22.455 -1.450 9.127 1.00 93.38 83 PRO A O 1
ATOM 613 N N . HIS A 1 84 ? -22.082 -1.971 11.290 1.00 93.38 84 HIS A N 1
ATOM 614 C CA . HIS A 1 84 ? -20.896 -1.131 11.456 1.00 93.38 84 HIS A CA 1
ATOM 615 C C . HIS A 1 84 ? -19.763 -1.546 10.503 1.00 93.38 84 HIS A C 1
ATOM 617 O O . HIS A 1 84 ? -19.232 -0.711 9.767 1.00 93.38 84 HIS A O 1
ATOM 623 N N . THR A 1 85 ? -19.440 -2.841 10.440 1.00 93.94 85 THR A N 1
ATOM 624 C CA . THR A 1 85 ? -18.433 -3.381 9.515 1.00 93.94 85 THR A CA 1
ATOM 625 C C . THR A 1 85 ? -18.822 -3.106 8.070 1.00 93.94 85 THR A C 1
ATOM 627 O O . THR A 1 85 ? -18.029 -2.544 7.317 1.00 93.94 85 THR A O 1
ATOM 630 N N . ARG A 1 86 ? -20.073 -3.391 7.685 1.00 93.56 86 ARG A N 1
ATOM 631 C CA . ARG A 1 86 ? -20.565 -3.135 6.321 1.00 93.56 86 ARG A CA 1
ATOM 632 C C . ARG A 1 86 ? -20.439 -1.664 5.910 1.00 93.56 86 ARG A C 1
ATOM 634 O O . ARG A 1 86 ? -20.099 -1.382 4.760 1.00 93.56 86 ARG A O 1
ATOM 641 N N . LYS A 1 87 ? -20.709 -0.733 6.829 1.00 92.44 87 LYS A N 1
ATOM 642 C CA . LYS A 1 87 ? -20.613 0.715 6.593 1.00 92.44 87 LYS A CA 1
ATOM 643 C C . LYS A 1 87 ? -19.180 1.153 6.287 1.00 92.44 87 LYS A C 1
ATOM 645 O O . LYS A 1 87 ? -18.969 1.919 5.344 1.00 92.44 87 LYS A O 1
ATOM 650 N N . TRP A 1 88 ? -18.214 0.693 7.082 1.00 93.19 88 TRP A N 1
ATOM 651 C CA 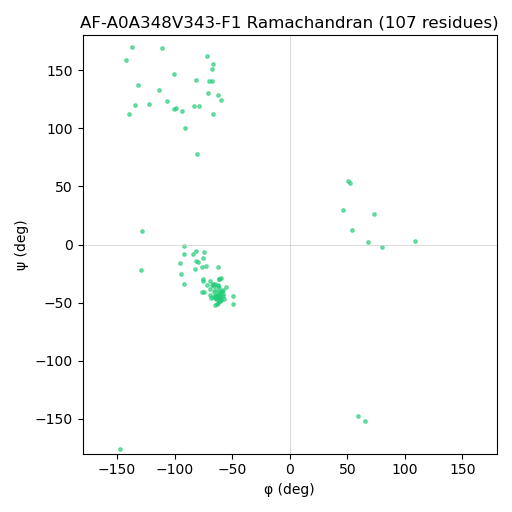. TRP A 1 88 ? -16.840 1.197 7.025 1.00 93.19 88 TRP A CA 1
ATOM 652 C C . TRP A 1 88 ? -15.907 0.384 6.136 1.00 93.19 88 TRP A C 1
ATOM 654 O O . TRP A 1 88 ? -14.968 0.955 5.593 1.00 93.19 88 TRP A O 1
ATOM 664 N N . TYR A 1 89 ? -16.178 -0.904 5.914 1.00 92.81 89 TYR A N 1
ATOM 665 C CA . TYR A 1 89 ? -15.298 -1.811 5.171 1.00 92.81 89 TYR A CA 1
ATOM 666 C C . TYR A 1 89 ? -14.836 -1.228 3.828 1.00 92.81 89 TYR A C 1
ATOM 668 O O . TYR A 1 89 ? -13.637 -1.117 3.586 1.00 92.81 89 TYR A O 1
ATOM 676 N N . ARG A 1 90 ? -15.774 -0.746 3.002 1.00 90.44 90 ARG A N 1
ATOM 677 C CA . ARG A 1 90 ? -15.476 -0.164 1.678 1.00 90.44 90 ARG A CA 1
ATOM 678 C C . ARG A 1 90 ? -14.814 1.215 1.727 1.00 90.44 90 ARG A C 1
ATOM 680 O O . ARG A 1 90 ? -14.267 1.648 0.722 1.00 90.44 90 ARG A O 1
ATOM 687 N N . GLN A 1 91 ? -14.908 1.919 2.854 1.00 90.38 91 GLN A N 1
ATOM 688 C CA . GLN A 1 91 ? -14.325 3.255 3.024 1.00 90.38 91 GLN A CA 1
ATOM 689 C C . GLN A 1 91 ? -12.906 3.185 3.592 1.00 90.38 91 GLN A C 1
ATOM 691 O O . GLN A 1 91 ? -12.067 4.021 3.266 1.00 90.38 91 GLN A O 1
ATOM 696 N N . GLU A 1 92 ? -12.652 2.200 4.453 1.00 91.88 92 GLU A N 1
ATOM 697 C CA . GLU A 1 92 ? -11.387 2.034 5.164 1.00 91.88 92 GLU A CA 1
ATOM 698 C C . GLU A 1 92 ? -10.423 1.072 4.465 1.00 91.88 92 GLU A C 1
ATOM 700 O O . GLU A 1 92 ? -9.237 1.099 4.773 1.00 91.88 92 GLU A O 1
ATOM 705 N N . HIS A 1 93 ? -10.869 0.253 3.515 1.00 91.00 93 HIS A N 1
ATOM 706 C CA . HIS A 1 93 ? -9.978 -0.621 2.747 1.00 91.00 93 HIS A CA 1
ATOM 707 C C . HIS A 1 93 ? -9.671 -0.032 1.374 1.00 91.00 93 HIS A C 1
ATOM 709 O O . HIS A 1 93 ? -10.515 0.603 0.743 1.00 91.00 93 HIS A O 1
ATOM 715 N N . HIS A 1 94 ? -8.454 -0.284 0.899 1.00 92.25 94 HIS A N 1
ATOM 716 C CA . HIS A 1 94 ? -8.104 -0.110 -0.501 1.00 92.25 94 HIS A CA 1
ATOM 717 C C . HIS A 1 94 ? -8.127 -1.479 -1.186 1.00 92.25 94 HIS A C 1
ATOM 719 O O . HIS A 1 94 ? -7.366 -2.384 -0.829 1.00 92.25 94 HIS A O 1
ATOM 725 N N . PHE A 1 95 ? -9.032 -1.638 -2.148 1.00 92.00 95 PHE A N 1
ATOM 726 C CA . PHE A 1 95 ? -9.115 -2.840 -2.968 1.00 92.00 95 PHE A CA 1
ATOM 727 C C . PHE A 1 95 ? -8.310 -2.617 -4.232 1.00 92.00 95 PHE A C 1
ATOM 729 O O . PHE A 1 95 ? -8.657 -1.759 -5.041 1.00 92.0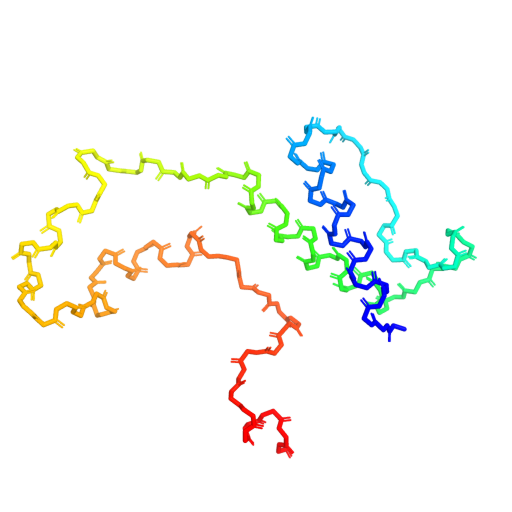0 95 PHE A O 1
ATOM 736 N N . SER A 1 96 ? -7.241 -3.394 -4.360 1.00 93.75 96 SER A N 1
ATOM 737 C CA . SER A 1 96 ? -6.485 -3.460 -5.597 1.00 93.75 96 SER A CA 1
ATOM 738 C C . SER A 1 96 ? -7.341 -4.106 -6.678 1.00 93.75 96 SER A C 1
ATOM 740 O O . SER A 1 96 ? -8.067 -5.061 -6.396 1.00 93.75 96 SER A O 1
ATOM 742 N N . SER A 1 97 ? -7.250 -3.597 -7.905 1.00 90.81 97 SER A N 1
ATOM 743 C CA . SER A 1 97 ? -7.886 -4.210 -9.076 1.00 90.81 97 SER A CA 1
ATOM 744 C C . SER A 1 97 ? -6.973 -5.191 -9.816 1.00 90.81 97 SER A C 1
ATOM 746 O O . SER A 1 97 ? -7.386 -5.725 -10.840 1.00 90.81 97 SER A O 1
ATOM 748 N N . ILE A 1 98 ? -5.732 -5.372 -9.354 1.00 95.00 98 ILE A N 1
ATOM 749 C CA . ILE A 1 98 ? -4.714 -6.181 -10.042 1.00 95.00 98 ILE A CA 1
ATOM 750 C C . ILE A 1 98 ? -4.039 -7.219 -9.144 1.00 95.00 98 ILE A C 1
ATOM 752 O O . ILE A 1 98 ? -3.471 -8.177 -9.659 1.00 95.00 98 ILE A O 1
ATOM 756 N N . LEU A 1 99 ? -4.064 -7.034 -7.821 1.00 94.12 99 LEU A N 1
ATOM 757 C CA . LEU A 1 99 ? -3.535 -8.019 -6.889 1.00 94.12 99 LEU A CA 1
ATOM 758 C C . LEU A 1 99 ? -4.545 -9.142 -6.712 1.00 94.12 99 LEU A C 1
ATOM 760 O O . LEU A 1 99 ? -5.647 -8.922 -6.203 1.00 94.12 99 LEU A O 1
ATOM 764 N N . ASP A 1 100 ? -4.113 -10.342 -7.067 1.00 95.06 100 ASP A N 1
ATOM 765 C CA . ASP A 1 100 ? -4.820 -11.562 -6.731 1.00 95.06 100 ASP A CA 1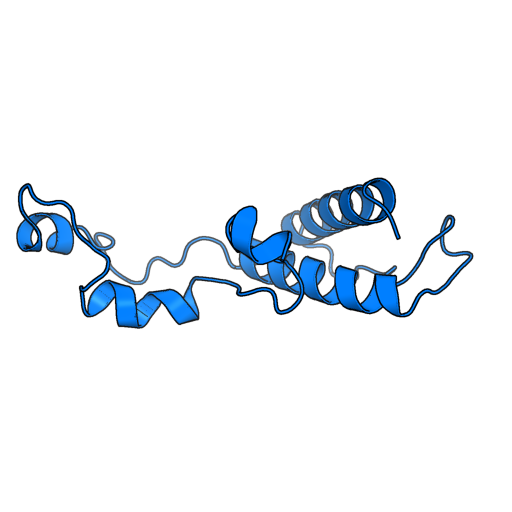
ATOM 766 C C . ASP A 1 100 ? -4.698 -11.832 -5.223 1.00 95.06 100 ASP A C 1
ATOM 768 O O . ASP A 1 100 ? -3.617 -11.734 -4.632 1.00 95.06 100 ASP A O 1
ATOM 772 N N . ARG A 1 101 ? -5.836 -12.090 -4.582 1.00 93.81 101 ARG A N 1
ATOM 773 C CA . ARG A 1 101 ? -5.938 -12.432 -3.156 1.00 93.81 101 ARG A CA 1
ATOM 774 C C . ARG A 1 101 ? -6.743 -13.707 -2.943 1.00 93.81 101 ARG A C 1
ATOM 776 O O . ARG A 1 101 ? -7.140 -13.987 -1.810 1.00 93.81 101 ARG A O 1
ATOM 783 N N . ASP A 1 102 ? -7.016 -14.433 -4.018 1.00 96.06 102 ASP A N 1
ATOM 784 C CA . ASP A 1 102 ? -7.716 -15.691 -3.939 1.00 96.06 102 ASP A CA 1
ATOM 785 C C . ASP A 1 102 ? -6.806 -16.763 -3.333 1.00 96.06 102 ASP A C 1
ATOM 787 O O . ASP A 1 102 ? -5.585 -16.632 -3.203 1.00 96.06 102 ASP A O 1
ATOM 791 N N . VAL A 1 103 ? -7.439 -17.840 -2.882 1.00 97.19 103 VAL A N 1
ATOM 792 C CA . VAL A 1 103 ? -6.716 -19.014 -2.399 1.00 97.19 103 VAL A CA 1
ATOM 793 C C . VAL A 1 103 ? -5.977 -19.687 -3.555 1.00 97.19 103 VAL A C 1
ATOM 795 O O . VAL A 1 103 ? -6.388 -19.581 -4.710 1.00 97.19 103 VAL A O 1
ATOM 798 N N . TYR A 1 104 ? -4.911 -20.422 -3.233 1.00 96.88 104 TYR A N 1
ATOM 799 C CA . TYR A 1 104 ? -4.040 -21.059 -4.226 1.00 96.88 104 TYR A CA 1
ATOM 800 C C . TYR A 1 104 ? -4.805 -21.862 -5.282 1.00 96.88 104 TYR A C 1
ATOM 802 O O . TYR A 1 104 ? -4.520 -21.719 -6.464 1.00 96.88 104 TYR A O 1
ATOM 810 N N . ASP A 1 105 ? -5.796 -22.654 -4.866 1.00 97.88 105 ASP A N 1
ATOM 811 C CA . ASP A 1 105 ? -6.570 -23.496 -5.782 1.00 97.88 105 ASP A CA 1
ATOM 812 C C . ASP A 1 105 ? -7.337 -22.676 -6.830 1.00 97.88 105 ASP A C 1
ATOM 814 O O . ASP A 1 105 ? -7.466 -23.114 -7.968 1.00 97.88 105 ASP A O 1
ATOM 818 N N . THR A 1 106 ? -7.821 -21.485 -6.468 1.00 97.56 106 THR A N 1
ATOM 819 C CA . THR A 1 106 ? -8.494 -20.569 -7.400 1.00 97.56 106 THR A CA 1
ATOM 820 C C . THR A 1 106 ? -7.487 -19.872 -8.308 1.00 97.56 106 THR A C 1
ATOM 822 O O . THR A 1 106 ? -7.738 -19.739 -9.498 1.00 97.56 106 THR A O 1
ATOM 825 N N . TRP A 1 107 ? -6.347 -19.447 -7.761 1.00 95.94 107 TRP A N 1
ATOM 826 C CA . TRP A 1 107 ? -5.295 -18.769 -8.521 1.00 95.94 107 TRP A CA 1
ATOM 827 C C . TRP A 1 107 ? -4.605 -19.690 -9.540 1.00 95.94 107 TRP A C 1
ATOM 829 O O . TRP A 1 107 ? -4.196 -19.247 -10.611 1.00 95.94 107 TRP A O 1
ATOM 839 N N . ALA A 1 108 ? -4.446 -20.970 -9.196 1.00 96.25 108 ALA A N 1
ATOM 840 C CA . ALA A 1 108 ? -3.770 -21.963 -10.025 1.00 96.25 108 ALA A CA 1
ATOM 841 C C . ALA A 1 108 ? -4.674 -22.611 -11.093 1.00 96.25 108 ALA A C 1
ATOM 843 O O . ALA A 1 108 ? -4.159 -23.383 -11.907 1.00 96.25 108 ALA A O 1
ATOM 844 N N . ALA A 1 109 ? -5.987 -22.350 -11.061 1.00 92.31 109 ALA A N 1
ATOM 845 C CA . ALA A 1 109 ? -6.975 -22.884 -12.004 1.00 92.31 109 ALA A CA 1
ATOM 846 C C . ALA A 1 109 ? -6.987 -22.118 -13.336 1.00 92.31 109 ALA A C 1
ATOM 848 O O . ALA A 1 109 ? -7.122 -22.794 -14.383 1.00 92.31 109 ALA A O 1
#

Solvent-accessible surface area (backbone atoms only — not comparable to full-atom values): 6947 Å² total; per-residue (Å²): 141,55,70,63,66,52,48,56,49,48,52,51,48,40,53,38,49,70,70,64,56,89,79,86,83,62,78,14,46,38,79,91,71,76,36,79,38,73,70,44,30,58,52,39,52,48,46,50,52,50,34,55,53,56,63,66,59,84,79,82,87,48,87,72,67,68,56,69,52,60,72,72,46,50,94,73,70,65,57,79,86,36,70,68,42,63,67,41,50,77,74,76,50,84,82,62,94,78,68,86,82,68,57,68,75,68,72,75,104

Nearest PDB structures (foldseek):
  7xcn-assembly1_D  TM=9.286E-01  e=8.878E-04  Methanosarcina barkeri MS
  2qne-assembly1_B  TM=9.371E-01  e=1.556E-03  Desulfitobacterium hafniense Y51
  7xcm-assembly1_C  TM=9.233E-01  e=3.413E-03  Methanosarcina barkeri MS
  7xcl-assembly1_F  TM=9.298E-01  e=6.327E-03  Methanosarcina barkeri MS

Sequence (109 aa):
MDAQAGLETALGASLAGLAGINVISGAGMLDFESTQSLEKLVIDNDICGQVLRLVRGVALREKPLALHLFQEVGDDFNFLALPHTRKWYRQEHHFSSILDRDVYDTWAA

pLDDT: mean 94.39, std 3.76, range [83.44, 98.38]